Protein AF-A0A0L0UK68-F1 (afdb_monomer_lite)

Secondary structure (DSSP, 8-state):
-EEEEES-HHHHHHHTTSS---SHHHHHHHHHHHHHHTTSS-EEEEE--GGGSHHHHHHHHHHHHTPPPPTT-HHHHHHHHHHHHHHHHS----PPPPP----------------

pLDDT: mean 74.78, std 23.04, range [29.62, 95.94]

Sequence (115 aa):
MLKVRGDSNLAISQINGEFDAKDPKMAAYHNAVLKISARFEGLEFHHVARDSNQAADILARVGAKHDPVPPNTFLERLLNHLWYGRTRAENTSPAPITPRTPNKLQESSGVRIPK

InterPro domains:
  IPR002156 Ribonuclease H domain [PF13456] (2-61)
  IPR012337 Ribonuclease H-like superfamily [SSF53098] (3-67)
  IPR036397 Ribonuclease H superfamily [G3DSA:3.30.420.10] (1-69)

Radius of gyration: 30.17 Å; chains: 1; bounding box: 39×87×56 Å

Foldseek 3Di:
DEEAEDAPPVLQCCLVVVDPLPDPVSVVVSVVVVVVCVVDPDYHYDHDHPVVCVVVVVVVVCVVVVNDDDPPDVVVVVVCCVVVVVVVVVPDDDDDDDDDDDDDDDDDDDDDDDD

Structure (mmCIF, N/CA/C/O backbone):
data_AF-A0A0L0UK68-F1
#
_entry.id   AF-A0A0L0UK68-F1
#
loop_
_atom_site.group_PDB
_atom_site.id
_atom_site.type_symbol
_atom_site.label_atom_id
_atom_site.label_alt_id
_atom_site.label_comp_id
_atom_site.label_asym_id
_atom_site.label_entity_id
_atom_site.label_seq_id
_atom_site.pdbx_PDB_ins_code
_atom_site.Cartn_x
_atom_site.Cartn_y
_atom_site.Cartn_z
_atom_site.occupancy
_atom_site.B_iso_or_equiv
_atom_site.auth_seq_id
_atom_site.auth_comp_id
_atom_site.auth_asym_id
_atom_site.auth_atom_id
_atom_site.pdbx_PDB_model_num
ATOM 1 N N . MET A 1 1 ? -14.214 -2.375 -9.120 1.00 84.62 1 MET A N 1
ATOM 2 C CA . MET A 1 1 ? -13.294 -3.122 -8.231 1.00 84.62 1 MET A CA 1
ATOM 3 C C . MET A 1 1 ? -11.848 -2.875 -8.646 1.00 84.62 1 MET A C 1
ATOM 5 O O . MET A 1 1 ? -11.526 -3.075 -9.811 1.00 84.62 1 MET A O 1
ATOM 9 N N . LEU A 1 2 ? -10.998 -2.421 -7.725 1.00 93.31 2 LEU A N 1
ATOM 10 C CA . LEU A 1 2 ? -9.573 -2.136 -7.931 1.00 93.31 2 LEU A CA 1
ATOM 11 C C . LEU A 1 2 ? -8.725 -3.151 -7.140 1.00 93.31 2 LEU A C 1
ATOM 13 O O . LEU A 1 2 ? -9.106 -3.546 -6.042 1.00 93.31 2 LEU A O 1
ATOM 17 N N . LYS A 1 3 ? -7.582 -3.579 -7.690 1.00 94.00 3 LYS A N 1
ATOM 18 C CA . LYS A 1 3 ? -6.637 -4.493 -7.027 1.00 94.00 3 LYS A CA 1
ATOM 19 C C . LYS A 1 3 ? -5.303 -3.780 -6.810 1.00 94.00 3 LYS A C 1
ATOM 21 O O . LYS A 1 3 ? -4.646 -3.401 -7.777 1.00 94.00 3 LYS A O 1
ATOM 26 N N . VAL A 1 4 ? -4.911 -3.608 -5.553 1.00 93.31 4 VAL A N 1
ATOM 27 C CA . VAL A 1 4 ? -3.599 -3.100 -5.135 1.00 93.31 4 VAL A CA 1
ATOM 28 C C . VAL A 1 4 ? -2.657 -4.288 -4.975 1.00 93.31 4 VAL A C 1
ATOM 30 O O . VAL A 1 4 ? -3.026 -5.297 -4.379 1.00 93.31 4 VAL A O 1
ATOM 33 N N . ARG A 1 5 ? -1.438 -4.179 -5.508 1.00 94.88 5 ARG A N 1
ATOM 34 C CA . ARG A 1 5 ? -0.374 -5.178 -5.352 1.00 94.88 5 ARG A CA 1
ATOM 35 C C . ARG A 1 5 ? 0.828 -4.531 -4.675 1.00 94.88 5 ARG A C 1
ATOM 37 O O . ARG A 1 5 ? 1.167 -3.398 -5.007 1.00 94.88 5 ARG A O 1
ATOM 44 N N . GLY A 1 6 ? 1.462 -5.247 -3.755 1.00 95.38 6 GLY A N 1
ATOM 45 C CA . GLY A 1 6 ? 2.692 -4.805 -3.102 1.00 95.38 6 GLY A CA 1
ATOM 46 C C . GLY A 1 6 ? 3.447 -5.970 -2.473 1.00 95.38 6 GLY A C 1
ATOM 47 O O . GLY A 1 6 ? 2.851 -6.971 -2.090 1.00 95.38 6 GLY A O 1
ATOM 48 N N . ASP A 1 7 ? 4.765 -5.846 -2.372 1.00 95.94 7 ASP A N 1
ATOM 49 C CA . ASP A 1 7 ? 5.655 -6.899 -1.867 1.00 95.94 7 ASP A CA 1
ATOM 50 C C . ASP A 1 7 ? 5.961 -6.790 -0.362 1.00 95.94 7 ASP A C 1
ATOM 52 O O . ASP A 1 7 ? 6.483 -7.730 0.242 1.00 95.94 7 ASP A O 1
ATOM 56 N N . SER A 1 8 ? 5.582 -5.680 0.278 1.00 94.62 8 SER A N 1
ATOM 57 C CA . SER A 1 8 ? 5.675 -5.524 1.733 1.00 94.62 8 SER A CA 1
ATOM 58 C C . SER A 1 8 ? 4.555 -6.295 2.433 1.00 94.62 8 SER A C 1
ATOM 60 O O . SER A 1 8 ? 3.455 -5.775 2.634 1.00 94.62 8 SER A O 1
ATOM 62 N N . ASN A 1 9 ? 4.848 -7.541 2.818 1.00 94.50 9 ASN A N 1
ATOM 63 C CA . ASN A 1 9 ? 3.905 -8.429 3.504 1.00 94.50 9 ASN A CA 1
ATOM 64 C C . ASN A 1 9 ? 3.291 -7.769 4.752 1.00 94.50 9 ASN A C 1
ATOM 66 O O . ASN A 1 9 ? 2.080 -7.784 4.923 1.00 94.50 9 ASN A O 1
ATOM 70 N N . LEU A 1 10 ? 4.114 -7.096 5.571 1.00 93.69 10 LEU A N 1
ATOM 71 C CA . LEU A 1 10 ? 3.656 -6.377 6.766 1.00 93.69 10 LEU A CA 1
ATOM 72 C C . LEU A 1 10 ? 2.569 -5.339 6.446 1.00 93.69 10 LEU A C 1
ATOM 74 O O . LEU A 1 10 ? 1.571 -5.271 7.155 1.00 93.69 10 LEU A O 1
ATOM 78 N N . ALA A 1 11 ? 2.754 -4.544 5.388 1.00 92.75 11 ALA A N 1
ATOM 79 C CA . ALA A 1 11 ? 1.801 -3.500 5.024 1.00 92.75 11 ALA A CA 1
ATOM 80 C C . ALA A 1 11 ? 0.487 -4.085 4.482 1.00 92.75 11 ALA A C 1
ATOM 82 O O . ALA A 1 11 ? -0.581 -3.602 4.845 1.00 92.75 11 ALA A O 1
ATOM 83 N N . ILE A 1 12 ? 0.555 -5.133 3.651 1.00 94.75 12 ILE A N 1
ATOM 84 C CA . ILE A 1 12 ? -0.639 -5.799 3.110 1.00 94.75 12 ILE A CA 1
ATOM 85 C C . ILE A 1 12 ? -1.431 -6.480 4.234 1.00 94.75 12 ILE A C 1
ATOM 87 O O . ILE A 1 12 ? -2.610 -6.179 4.402 1.00 94.75 12 ILE A O 1
ATOM 91 N N . SER A 1 13 ? -0.783 -7.305 5.060 1.00 94.56 13 SER A N 1
ATOM 92 C CA . SER A 1 13 ? -1.427 -7.992 6.186 1.00 94.56 13 SER A CA 1
ATOM 93 C C . SER A 1 13 ? -2.003 -7.023 7.228 1.00 94.56 13 SER A C 1
ATOM 95 O O . SER A 1 13 ? -3.059 -7.295 7.793 1.00 94.56 13 SER A O 1
ATOM 97 N N . GLN A 1 14 ? -1.383 -5.857 7.454 1.00 94.56 14 GLN A N 1
ATOM 98 C CA . GLN A 1 14 ? -1.975 -4.815 8.305 1.00 94.56 14 GLN A CA 1
ATOM 99 C C . GLN A 1 14 ? -3.234 -4.183 7.694 1.00 94.56 14 GLN A C 1
ATOM 101 O O . GLN A 1 14 ? -4.185 -3.923 8.421 1.00 94.56 14 GLN A O 1
ATOM 106 N N . ILE A 1 15 ? -3.273 -3.955 6.377 1.00 92.62 15 ILE A N 1
ATOM 107 C CA . ILE A 1 15 ? -4.450 -3.388 5.692 1.00 92.62 15 ILE A CA 1
ATOM 108 C C . ILE A 1 15 ? -5.594 -4.412 5.575 1.00 92.62 15 ILE A C 1
ATOM 110 O O . ILE A 1 15 ? -6.762 -4.033 5.636 1.00 92.62 15 ILE A O 1
ATOM 114 N N . ASN A 1 16 ? -5.272 -5.702 5.464 1.00 92.75 16 ASN A N 1
ATOM 115 C CA . ASN A 1 16 ? -6.248 -6.795 5.486 1.00 92.75 16 ASN A CA 1
ATOM 116 C C . ASN A 1 16 ? -6.791 -7.107 6.898 1.00 92.75 16 ASN A C 1
ATOM 118 O O . ASN A 1 16 ? -7.727 -7.894 7.024 1.00 92.75 16 ASN A O 1
ATOM 122 N N . GLY A 1 17 ? -6.217 -6.524 7.959 1.00 92.06 17 GLY A N 1
ATOM 123 C CA . GLY A 1 17 ? -6.570 -6.838 9.350 1.00 92.06 17 GLY A CA 1
ATOM 124 C C . GLY A 1 17 ? -6.026 -8.181 9.859 1.00 92.06 17 GLY A C 1
ATOM 125 O O . GLY A 1 17 ? -6.441 -8.643 10.917 1.00 92.06 17 GLY A O 1
ATOM 126 N N . GLU A 1 18 ? -5.094 -8.802 9.132 1.00 94.12 18 GLU A N 1
ATOM 127 C CA . GLU A 1 18 ? -4.389 -10.024 9.544 1.00 94.12 18 GLU A CA 1
ATOM 128 C C . GLU A 1 18 ? -3.378 -9.732 10.669 1.00 94.12 18 GLU A C 1
ATOM 130 O O . GLU A 1 18 ? -3.188 -10.554 11.564 1.00 94.12 18 GLU A O 1
ATOM 135 N N . PHE A 1 19 ? -2.733 -8.556 10.630 1.00 94.38 19 PHE A N 1
ATOM 136 C CA . PHE A 1 19 ? -1.749 -8.095 11.617 1.00 94.38 19 PHE A CA 1
ATOM 137 C C . PHE A 1 19 ? -2.136 -6.739 12.226 1.00 94.38 19 PHE A C 1
ATOM 139 O O . PHE A 1 19 ? -2.595 -5.833 11.536 1.00 94.38 19 PHE A O 1
ATOM 146 N N . ASP A 1 20 ? -1.839 -6.549 13.511 1.00 92.00 20 ASP A N 1
ATOM 147 C CA . ASP A 1 20 ? -2.063 -5.276 14.201 1.00 92.00 20 ASP A CA 1
ATOM 148 C C . ASP A 1 20 ? -1.107 -4.157 13.730 1.00 92.00 20 ASP A C 1
ATOM 150 O O . ASP A 1 20 ? 0.119 -4.319 13.695 1.00 92.00 20 ASP A O 1
ATOM 154 N N . ALA A 1 21 ? -1.642 -2.954 13.515 1.00 91.88 21 ALA A N 1
ATOM 155 C CA . ALA A 1 21 ? -0.868 -1.720 13.349 1.00 91.88 21 ALA A CA 1
ATOM 156 C C . ALA A 1 21 ? -0.572 -1.046 14.710 1.00 91.88 21 ALA A C 1
ATOM 158 O O . ALA A 1 21 ? -1.049 0.052 14.980 1.00 91.88 21 ALA A O 1
ATOM 159 N N . LYS A 1 22 ? 0.190 -1.717 15.594 1.00 90.31 22 LYS A N 1
ATOM 160 C CA . LYS A 1 22 ? 0.401 -1.285 17.003 1.00 90.31 22 LYS A CA 1
ATOM 161 C C . LYS A 1 22 ? 1.169 0.027 17.174 1.00 90.31 22 LYS A C 1
ATOM 163 O O . LYS A 1 22 ? 0.992 0.709 18.179 1.00 90.31 22 LYS A O 1
ATOM 168 N N . ASP A 1 23 ? 2.042 0.360 16.229 1.00 94.31 23 ASP A N 1
ATOM 169 C CA . ASP A 1 23 ? 2.767 1.628 16.241 1.00 94.31 23 ASP A CA 1
ATOM 170 C C . ASP A 1 23 ? 1.826 2.795 15.849 1.00 94.31 23 ASP A C 1
ATOM 172 O O . ASP A 1 23 ? 1.122 2.682 14.841 1.00 94.31 23 ASP A O 1
ATOM 176 N N . PRO A 1 24 ? 1.814 3.935 16.574 1.00 94.81 24 PRO A N 1
ATOM 177 C CA 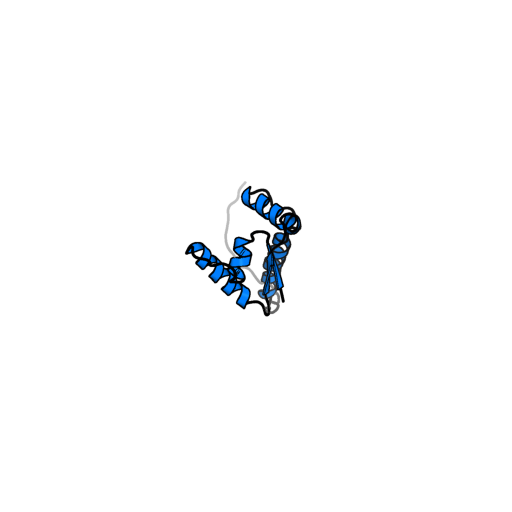. PRO A 1 24 ? 0.896 5.044 16.294 1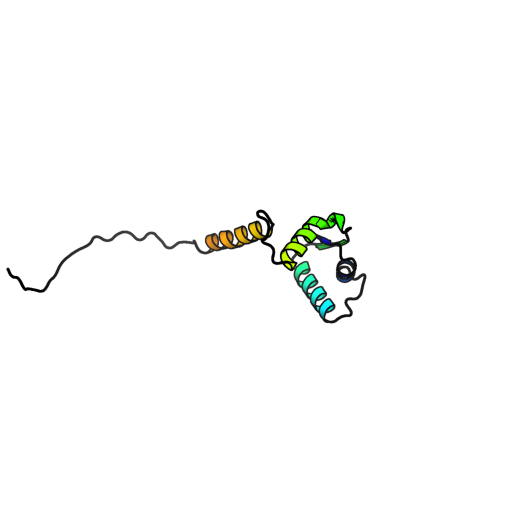.00 94.81 24 PRO A CA 1
ATOM 178 C C . PRO A 1 24 ? 1.008 5.640 14.882 1.00 94.81 24 PRO A C 1
ATOM 180 O O . PRO A 1 24 ? 0.012 6.112 14.329 1.00 94.81 24 PRO A O 1
ATOM 183 N N . LYS A 1 25 ? 2.200 5.615 14.271 1.00 94.62 25 LYS A N 1
ATOM 184 C CA . LYS A 1 25 ? 2.428 6.109 12.907 1.00 94.62 25 LYS A CA 1
ATOM 185 C C . LYS A 1 25 ? 1.902 5.103 11.878 1.00 94.62 25 LYS A C 1
ATOM 187 O O . LYS A 1 25 ? 1.259 5.509 10.911 1.00 94.62 25 LYS A O 1
ATOM 192 N N . MET A 1 26 ? 2.078 3.802 12.115 1.00 93.62 26 MET A N 1
ATOM 193 C CA . MET A 1 26 ? 1.457 2.743 11.308 1.00 93.62 26 MET A CA 1
ATOM 194 C C . MET A 1 26 ? -0.074 2.759 11.416 1.00 93.62 26 MET A C 1
ATOM 196 O O . MET A 1 26 ? -0.747 2.680 10.389 1.00 93.62 26 MET A O 1
ATOM 200 N N . ALA A 1 27 ? -0.637 2.968 12.610 1.00 94.25 27 ALA A N 1
ATOM 201 C CA . ALA A 1 27 ? -2.077 3.160 12.798 1.00 94.25 27 ALA A CA 1
ATOM 202 C C . ALA A 1 27 ? -2.604 4.385 12.023 1.00 94.25 27 ALA A C 1
ATOM 204 O O . ALA A 1 27 ? -3.669 4.327 11.402 1.00 94.25 27 ALA A O 1
ATOM 205 N N . ALA A 1 28 ? -1.850 5.491 12.001 1.00 95.69 28 ALA A N 1
ATOM 206 C CA . ALA A 1 28 ? -2.191 6.669 11.206 1.00 95.69 28 ALA A CA 1
ATOM 207 C C . ALA A 1 28 ? -2.171 6.383 9.691 1.00 95.69 28 ALA A C 1
ATOM 209 O O . ALA A 1 28 ? -3.096 6.798 8.988 1.00 95.69 28 ALA A O 1
ATOM 210 N N . TYR A 1 29 ? -1.179 5.638 9.186 1.00 94.44 29 TYR A N 1
ATOM 211 C CA . TYR A 1 29 ? -1.137 5.219 7.779 1.00 94.44 29 TYR A CA 1
ATOM 212 C C . TYR A 1 29 ? -2.273 4.256 7.416 1.00 94.44 29 TYR A C 1
ATOM 214 O O . TYR A 1 29 ? -2.936 4.471 6.404 1.00 94.44 29 TYR A O 1
ATOM 222 N N . HIS A 1 30 ? -2.563 3.259 8.255 1.00 93.12 30 HIS A N 1
ATOM 223 C CA . HIS A 1 30 ? -3.697 2.348 8.078 1.00 93.12 30 HIS A CA 1
ATOM 224 C C . HIS A 1 30 ? -5.023 3.121 7.956 1.00 93.12 30 HIS A C 1
ATOM 226 O O . HIS A 1 30 ? -5.755 2.983 6.975 1.00 93.12 30 HIS A O 1
ATOM 232 N N . ASN A 1 31 ? -5.277 4.049 8.882 1.00 93.94 31 ASN A N 1
ATOM 233 C CA . ASN A 1 31 ? -6.458 4.914 8.848 1.00 93.94 31 ASN A CA 1
ATOM 234 C C . ASN A 1 31 ? -6.496 5.861 7.631 1.00 93.94 31 ASN A C 1
ATOM 236 O O . ASN A 1 31 ? -7.581 6.237 7.183 1.00 93.94 31 ASN A O 1
ATOM 240 N N . ALA A 1 32 ? -5.346 6.257 7.077 1.00 95.38 32 ALA A N 1
ATOM 241 C CA . ALA A 1 32 ? -5.285 7.017 5.829 1.00 95.38 32 ALA A CA 1
ATOM 242 C C . ALA A 1 32 ? -5.642 6.146 4.610 1.00 95.38 32 ALA A C 1
ATOM 244 O O . ALA A 1 32 ? -6.404 6.596 3.753 1.00 95.38 32 ALA A O 1
ATOM 245 N N . VAL A 1 33 ? -5.171 4.894 4.563 1.00 92.81 33 VAL A N 1
ATOM 246 C CA . VAL A 1 33 ? -5.536 3.922 3.518 1.00 92.81 33 VAL A CA 1
ATOM 247 C C . VAL A 1 33 ? -7.038 3.630 3.547 1.00 92.81 33 VAL A C 1
ATOM 249 O O . VAL A 1 33 ? -7.672 3.703 2.497 1.00 92.81 33 VAL A O 1
ATOM 252 N N . LEU A 1 34 ? -7.644 3.417 4.721 1.00 91.50 34 LEU A N 1
ATOM 253 C CA . LEU A 1 34 ? -9.097 3.207 4.843 1.00 91.50 34 LEU A CA 1
ATOM 254 C C . LEU A 1 34 ? -9.931 4.410 4.353 1.00 91.50 34 LEU A C 1
ATOM 256 O O . LEU A 1 34 ? -10.960 4.246 3.699 1.00 91.50 34 LEU A O 1
ATOM 260 N N . LYS A 1 35 ? -9.468 5.645 4.591 1.00 94.81 35 LYS A N 1
ATOM 261 C CA . LYS A 1 35 ? -10.111 6.872 4.066 1.00 94.81 35 LYS A CA 1
ATOM 262 C C . LYS A 1 35 ? -9.973 7.042 2.546 1.00 94.81 35 LYS A C 1
ATOM 264 O O . LYS A 1 35 ? -10.686 7.855 1.950 1.00 94.81 35 LYS A O 1
ATOM 269 N N . ILE A 1 36 ? -9.046 6.316 1.923 1.00 92.75 36 ILE A N 1
ATOM 270 C CA . ILE A 1 36 ? -8.871 6.258 0.468 1.00 92.75 36 ILE A CA 1
ATOM 271 C C . ILE A 1 36 ? -9.670 5.083 -0.112 1.00 92.75 36 ILE A C 1
ATOM 273 O O . ILE A 1 36 ? -10.319 5.265 -1.140 1.00 92.75 36 ILE A O 1
ATOM 277 N N . SER A 1 37 ? -9.697 3.919 0.548 1.00 91.19 37 SER A N 1
ATOM 278 C CA . SER A 1 37 ? -10.443 2.740 0.087 1.00 91.19 37 SER A CA 1
ATOM 279 C C . SER A 1 37 ? -11.949 2.987 0.022 1.00 91.19 37 SER A C 1
ATOM 281 O O . SER A 1 37 ? -12.572 2.613 -0.967 1.00 91.19 37 SER A O 1
ATOM 283 N N . ALA A 1 38 ? -12.503 3.739 0.980 1.00 91.19 38 ALA A N 1
ATOM 284 C CA . ALA A 1 38 ? -13.904 4.171 1.003 1.00 91.19 38 ALA A CA 1
ATOM 285 C C . ALA A 1 38 ? -14.348 5.031 -0.207 1.00 91.19 38 ALA A C 1
ATOM 287 O O . ALA A 1 38 ? -15.522 5.375 -0.316 1.00 91.19 38 ALA A O 1
ATOM 288 N N . ARG A 1 39 ? -13.432 5.400 -1.116 1.00 93.00 39 ARG A N 1
ATOM 289 C CA . ARG A 1 39 ? -13.728 6.107 -2.377 1.00 93.00 39 ARG A CA 1
ATOM 290 C C . ARG A 1 39 ? -13.927 5.168 -3.573 1.00 93.00 39 ARG A C 1
ATOM 292 O O . ARG A 1 39 ? -14.191 5.647 -4.672 1.00 93.00 39 ARG A O 1
ATOM 299 N N . PHE A 1 40 ? -13.764 3.859 -3.382 1.00 92.81 40 PHE A N 1
ATOM 300 C CA . PHE A 1 40 ? -13.884 2.842 -4.423 1.00 92.81 40 PHE A CA 1
ATOM 301 C C . PHE A 1 40 ? -14.969 1.831 -4.042 1.00 92.81 40 PHE A C 1
ATOM 303 O O . PHE A 1 40 ? -14.988 1.330 -2.924 1.00 92.81 40 PHE A O 1
ATOM 310 N N . GLU A 1 41 ? -15.814 1.452 -5.002 1.00 90.75 41 GLU A N 1
ATOM 311 C CA . GLU A 1 41 ? -16.900 0.460 -4.836 1.00 90.75 41 GLU A CA 1
ATOM 312 C C . GLU A 1 41 ? -16.413 -0.949 -4.438 1.00 90.75 41 GLU A C 1
ATOM 314 O O . GLU A 1 41 ? -17.202 -1.819 -4.086 1.00 90.75 41 GLU A O 1
ATOM 319 N N . GLY A 1 42 ? -15.107 -1.195 -4.528 1.00 90.19 42 GLY A N 1
ATOM 320 C CA . GLY A 1 42 ? -14.455 -2.404 -4.044 1.00 90.19 42 GLY A CA 1
ATOM 321 C C . GLY A 1 42 ? -12.951 -2.306 -4.268 1.00 90.19 42 GLY A C 1
ATOM 322 O O . GLY A 1 42 ? -12.516 -1.971 -5.376 1.00 90.19 42 GLY A O 1
ATOM 323 N N . LEU A 1 43 ? -12.171 -2.589 -3.227 1.00 93.00 43 LEU A N 1
ATOM 324 C CA . LEU A 1 43 ? -10.713 -2.528 -3.224 1.00 93.00 43 LEU A CA 1
ATOM 325 C C . LEU A 1 43 ? -10.154 -3.789 -2.560 1.00 93.00 43 LEU A C 1
ATOM 327 O O . LEU A 1 43 ? -10.559 -4.126 -1.454 1.00 93.00 43 LEU A O 1
ATOM 331 N N . GLU A 1 44 ? -9.215 -4.457 -3.220 1.00 93.25 44 GLU A N 1
ATOM 332 C CA . GLU A 1 44 ? -8.509 -5.625 -2.683 1.00 93.25 44 GLU A CA 1
ATOM 333 C C . GLU A 1 44 ? -7.006 -5.339 -2.576 1.00 93.25 44 GLU A C 1
ATOM 335 O O . GLU A 1 44 ? -6.438 -4.722 -3.482 1.00 93.25 44 GLU A O 1
ATOM 340 N N . PHE A 1 45 ? -6.346 -5.848 -1.533 1.00 94.06 45 PHE A N 1
ATOM 341 C CA . PHE A 1 45 ? -4.896 -5.755 -1.352 1.00 94.06 45 PHE A CA 1
ATOM 342 C C . PHE A 1 45 ? -4.263 -7.147 -1.450 1.00 94.06 45 PHE A C 1
ATOM 344 O O . PHE A 1 45 ? -4.663 -8.077 -0.756 1.00 94.06 45 PHE A O 1
ATOM 351 N N . HIS A 1 46 ? -3.278 -7.288 -2.338 1.00 95.19 46 HIS A N 1
ATOM 352 C CA . HIS A 1 46 ? -2.617 -8.556 -2.649 1.00 95.19 46 HIS A CA 1
ATOM 353 C C . HIS A 1 46 ? -1.120 -8.461 -2.393 1.00 95.19 46 HIS A C 1
ATOM 355 O O . HIS A 1 46 ? -0.442 -7.600 -2.966 1.00 95.19 46 H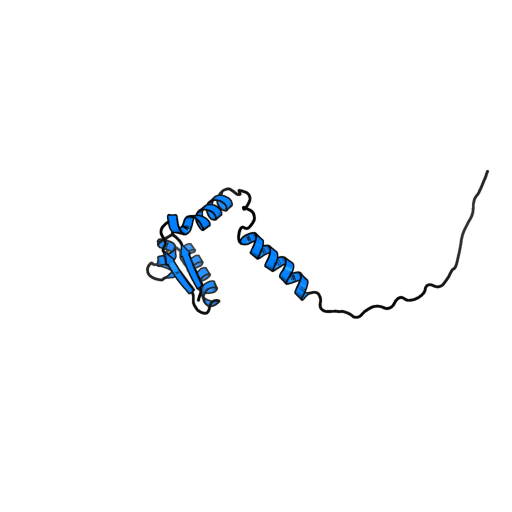IS A O 1
ATOM 361 N N . HIS A 1 47 ? -0.595 -9.390 -1.596 1.00 95.88 47 HIS A N 1
ATOM 362 C CA . HIS A 1 47 ? 0.845 -9.595 -1.505 1.00 95.88 47 HIS A CA 1
ATOM 363 C C . HIS A 1 47 ? 1.365 -10.222 -2.804 1.00 95.88 47 HIS A C 1
ATOM 365 O O . HIS A 1 47 ? 0.690 -11.047 -3.425 1.00 95.88 47 HIS A O 1
ATOM 371 N N . VAL A 1 48 ? 2.547 -9.800 -3.250 1.00 95.56 48 VAL A N 1
ATOM 372 C CA . VAL A 1 48 ? 3.229 -10.361 -4.424 1.00 95.56 48 VAL A CA 1
ATOM 373 C C . VAL A 1 48 ? 4.723 -10.521 -4.155 1.00 95.56 48 VAL A C 1
ATOM 375 O O . VAL A 1 48 ? 5.305 -9.790 -3.358 1.00 95.56 48 VAL A O 1
ATOM 378 N N . ALA A 1 49 ? 5.375 -11.454 -4.850 1.00 95.12 49 ALA A N 1
ATOM 379 C CA . ALA A 1 49 ? 6.832 -11.562 -4.812 1.00 95.12 49 ALA A CA 1
ATOM 380 C C . ALA A 1 49 ? 7.498 -10.279 -5.346 1.00 95.12 49 ALA A C 1
ATOM 382 O O . ALA A 1 49 ? 6.964 -9.627 -6.246 1.00 95.12 49 ALA A O 1
ATOM 383 N N . ARG A 1 50 ? 8.698 -9.955 -4.842 1.00 94.06 50 ARG A N 1
ATOM 384 C CA . ARG A 1 50 ? 9.492 -8.776 -5.245 1.00 94.06 50 ARG A CA 1
ATOM 385 C C . ARG A 1 50 ? 9.652 -8.674 -6.768 1.00 94.06 50 ARG A C 1
ATOM 387 O O . ARG A 1 50 ? 9.434 -7.613 -7.344 1.00 94.06 50 ARG A O 1
ATOM 394 N N . ASP A 1 51 ? 9.907 -9.799 -7.437 1.00 93.25 51 ASP A N 1
ATOM 395 C CA . ASP A 1 51 ? 10.038 -9.859 -8.899 1.00 93.25 51 ASP A CA 1
ATOM 396 C C . ASP A 1 51 ? 8.750 -9.521 -9.663 1.00 93.25 51 ASP A C 1
ATOM 398 O O . ASP A 1 51 ? 8.795 -9.031 -10.787 1.00 93.25 51 ASP A O 1
ATOM 402 N N . SER A 1 52 ? 7.587 -9.695 -9.033 1.00 92.75 52 SER A N 1
ATOM 403 C CA . SER A 1 52 ? 6.294 -9.253 -9.569 1.00 92.75 52 SER A CA 1
ATOM 404 C C . SER A 1 52 ? 5.980 -7.778 -9.274 1.00 92.75 52 SER A C 1
ATOM 406 O O . SER A 1 52 ? 4.962 -7.280 -9.751 1.00 92.75 52 SER A O 1
ATOM 408 N N . ASN A 1 53 ? 6.831 -7.070 -8.517 1.00 94.75 53 ASN A N 1
ATOM 409 C CA . ASN A 1 53 ? 6.689 -5.644 -8.196 1.00 94.75 53 ASN A CA 1
ATOM 410 C C . ASN A 1 53 ? 7.820 -4.758 -8.769 1.00 94.75 53 ASN A C 1
ATOM 412 O O . ASN A 1 53 ? 7.874 -3.559 -8.486 1.00 94.75 53 ASN A O 1
ATOM 416 N N . GLN A 1 54 ? 8.700 -5.308 -9.622 1.00 92.50 54 GLN A N 1
ATOM 417 C CA . GLN A 1 54 ? 9.897 -4.621 -10.143 1.00 92.50 54 GLN A CA 1
ATOM 418 C C . GLN A 1 54 ? 9.623 -3.226 -10.735 1.00 92.50 54 GLN A C 1
ATOM 420 O O . GLN A 1 54 ? 10.451 -2.329 -10.587 1.00 92.50 54 GLN A O 1
ATOM 425 N N . ALA A 1 55 ? 8.468 -3.009 -11.374 1.00 89.12 55 ALA A N 1
ATOM 426 C CA . ALA A 1 55 ? 8.094 -1.702 -11.918 1.00 89.12 55 ALA A CA 1
ATOM 427 C C . ALA A 1 55 ? 7.920 -0.631 -10.821 1.00 89.12 55 ALA A C 1
ATOM 429 O O . ALA A 1 55 ? 8.434 0.480 -10.960 1.00 89.12 55 ALA A O 1
ATOM 430 N N . ALA A 1 56 ? 7.256 -0.967 -9.709 1.00 91.12 56 ALA A N 1
ATOM 431 C CA . ALA A 1 56 ? 7.139 -0.074 -8.559 1.00 91.12 56 ALA A CA 1
ATOM 432 C C . ALA A 1 56 ? 8.501 0.133 -7.878 1.00 91.12 56 ALA A C 1
ATOM 434 O O . ALA A 1 56 ? 8.817 1.247 -7.470 1.00 91.12 56 ALA A O 1
ATOM 435 N N . ASP A 1 57 ? 9.344 -0.901 -7.831 1.00 91.06 57 ASP A N 1
ATOM 436 C CA . ASP A 1 57 ? 10.687 -0.826 -7.246 1.00 91.06 57 ASP A CA 1
ATOM 437 C C . ASP A 1 57 ? 11.649 0.064 -8.033 1.00 91.06 57 ASP A C 1
ATOM 439 O O . ASP A 1 57 ? 12.465 0.773 -7.443 1.00 91.06 57 ASP A O 1
ATOM 443 N N . ILE A 1 58 ? 11.569 0.042 -9.366 1.00 90.56 58 ILE A N 1
ATOM 444 C CA . ILE A 1 58 ? 12.314 0.964 -10.229 1.00 90.56 58 ILE A CA 1
ATOM 445 C C . ILE A 1 58 ? 11.904 2.403 -9.901 1.00 90.56 58 ILE A C 1
ATOM 447 O O . ILE A 1 58 ? 12.775 3.226 -9.625 1.00 90.56 58 ILE A O 1
ATOM 451 N N . LEU A 1 59 ? 10.599 2.686 -9.844 1.00 89.25 59 LEU A N 1
ATOM 452 C CA . LEU A 1 59 ? 10.079 4.019 -9.523 1.00 89.25 59 LEU A CA 1
ATOM 453 C C . LEU A 1 59 ? 10.437 4.465 -8.095 1.00 89.25 59 LEU A C 1
ATOM 455 O O . LEU A 1 59 ? 10.836 5.611 -7.898 1.00 89.25 59 LEU A O 1
ATOM 459 N N . ALA A 1 60 ? 10.371 3.564 -7.113 1.00 89.75 60 ALA A N 1
ATOM 460 C CA . ALA A 1 60 ? 10.768 3.839 -5.734 1.00 89.75 60 ALA A CA 1
ATOM 461 C C . ALA A 1 60 ? 12.270 4.152 -5.618 1.00 89.75 60 ALA A C 1
ATOM 463 O O . ALA A 1 60 ? 12.643 5.088 -4.914 1.00 89.75 60 ALA A O 1
ATOM 464 N N . ARG A 1 61 ? 13.136 3.427 -6.344 1.00 90.44 61 ARG A N 1
ATOM 465 C CA . ARG A 1 61 ? 14.582 3.714 -6.396 1.00 90.44 61 ARG A CA 1
ATOM 466 C C . ARG A 1 61 ? 14.891 5.042 -7.086 1.00 90.44 61 ARG A C 1
ATOM 468 O O . ARG A 1 61 ? 15.728 5.777 -6.576 1.00 90.44 61 ARG A O 1
ATOM 475 N N . VAL A 1 62 ? 14.216 5.355 -8.195 1.00 89.75 62 VAL A N 1
ATOM 476 C CA . VAL A 1 62 ? 14.346 6.648 -8.894 1.00 89.75 62 VAL A CA 1
ATOM 477 C C . VAL A 1 62 ? 13.962 7.795 -7.955 1.00 89.75 62 VAL A C 1
ATOM 479 O O . VAL A 1 62 ? 14.755 8.708 -7.739 1.00 89.75 62 VAL A O 1
ATOM 482 N N . GLY A 1 63 ? 12.797 7.698 -7.303 1.00 87.69 63 GLY A N 1
ATOM 483 C CA . GLY A 1 63 ? 12.333 8.696 -6.338 1.00 87.69 63 GLY A CA 1
ATOM 484 C C . GLY A 1 63 ? 13.262 8.859 -5.129 1.00 87.69 63 GLY A C 1
ATOM 485 O O . GLY A 1 63 ? 13.562 9.986 -4.748 1.00 87.69 63 GLY A O 1
ATOM 486 N N . ALA A 1 64 ? 13.769 7.758 -4.563 1.00 90.06 64 ALA A N 1
ATOM 487 C CA . ALA A 1 64 ? 14.682 7.783 -3.414 1.00 90.06 64 ALA A CA 1
ATOM 488 C C . ALA A 1 64 ? 16.083 8.335 -3.737 1.00 90.06 64 ALA A C 1
ATOM 490 O O . ALA A 1 64 ? 16.774 8.809 -2.838 1.00 90.06 64 ALA A O 1
ATOM 491 N N . LYS A 1 65 ? 16.510 8.276 -5.003 1.00 91.88 65 LYS A N 1
ATOM 492 C CA . LYS A 1 65 ? 17.755 8.892 -5.484 1.00 91.88 65 LYS A CA 1
ATOM 493 C C . LYS A 1 65 ? 17.590 10.340 -5.946 1.00 91.88 65 LYS A C 1
ATOM 495 O O . LYS A 1 65 ? 18.594 11.008 -6.166 1.00 91.88 65 LYS A O 1
ATOM 500 N N . HIS A 1 66 ? 16.351 10.806 -6.113 1.00 84.06 66 HIS A N 1
ATOM 501 C CA . HIS A 1 66 ? 16.018 12.015 -6.872 1.00 84.06 66 HIS A CA 1
ATOM 502 C C . HIS A 1 66 ? 16.514 11.973 -8.336 1.00 84.06 66 HIS A C 1
ATOM 504 O O . HIS A 1 66 ? 16.758 13.015 -8.944 1.00 84.06 66 HIS A O 1
ATOM 510 N N . ASP A 1 67 ? 16.628 10.767 -8.911 1.00 83.44 67 ASP A N 1
ATOM 511 C CA . ASP A 1 67 ? 16.911 10.574 -10.337 1.00 83.44 67 ASP A CA 1
ATOM 512 C C . ASP A 1 67 ? 15.749 11.150 -11.184 1.00 83.44 67 ASP A C 1
ATOM 514 O O . ASP A 1 67 ? 14.590 11.133 -10.746 1.00 83.44 67 ASP A O 1
ATOM 518 N N . PRO A 1 68 ? 16.003 11.633 -12.417 1.00 77.00 68 PRO A N 1
ATOM 519 C CA . PRO A 1 68 ? 14.943 12.108 -13.301 1.00 77.00 68 PRO A CA 1
ATOM 520 C C . PRO A 1 68 ? 13.947 10.985 -13.631 1.00 77.00 68 PRO A C 1
ATOM 522 O O . PRO A 1 68 ? 14.326 9.890 -14.050 1.00 77.00 68 PRO A O 1
ATOM 525 N N . VAL A 1 69 ? 12.653 11.271 -13.464 1.00 77.88 69 VAL A N 1
ATOM 526 C CA . VAL A 1 69 ? 11.566 10.325 -13.760 1.00 77.88 69 VAL A CA 1
ATOM 527 C C . VAL A 1 69 ? 11.569 9.980 -15.260 1.00 77.88 69 VAL A C 1
ATOM 529 O O . VAL A 1 69 ? 11.498 10.901 -16.075 1.00 77.88 69 VAL A O 1
ATOM 532 N N . PRO A 1 70 ? 11.611 8.690 -15.655 1.00 73.50 70 PRO A N 1
ATOM 533 C CA . PRO A 1 70 ? 11.608 8.305 -17.066 1.00 73.50 70 PRO A CA 1
ATOM 534 C C . PRO A 1 70 ? 10.358 8.803 -17.819 1.00 73.50 70 PRO A C 1
ATOM 536 O O . PRO A 1 70 ? 9.253 8.726 -17.266 1.00 73.50 70 PRO A O 1
ATOM 539 N N . PRO A 1 71 ? 10.483 9.255 -19.081 1.00 69.31 71 PRO A N 1
ATOM 540 C CA . PRO A 1 71 ? 9.332 9.653 -19.891 1.00 69.31 71 PRO A CA 1
ATOM 541 C C . PRO A 1 71 ? 8.371 8.476 -20.110 1.00 69.31 71 PRO A C 1
ATOM 543 O O . PRO A 1 71 ? 8.785 7.317 -20.160 1.00 69.31 71 PRO A O 1
ATOM 546 N N . ASN A 1 72 ? 7.082 8.775 -20.265 1.00 68.06 72 ASN A N 1
ATOM 547 C CA . ASN A 1 72 ? 5.946 7.843 -20.257 1.00 68.06 72 ASN A CA 1
ATOM 548 C C . ASN A 1 72 ? 5.651 7.162 -18.902 1.00 68.06 72 ASN A C 1
ATOM 550 O O . ASN A 1 72 ? 4.748 6.324 -18.821 1.00 68.06 72 ASN A O 1
ATOM 554 N N . THR A 1 73 ? 6.333 7.533 -17.810 1.00 72.31 73 THR A N 1
ATOM 555 C CA . THR A 1 73 ? 5.898 7.150 -16.453 1.00 72.31 73 THR A CA 1
ATOM 556 C C . THR A 1 73 ? 4.481 7.676 -16.191 1.00 72.31 73 THR A C 1
ATOM 558 O O . THR A 1 73 ? 4.140 8.787 -16.587 1.00 72.31 73 THR A O 1
ATOM 561 N N . PHE A 1 74 ? 3.651 6.916 -15.464 1.00 66.88 74 PHE A N 1
ATOM 562 C CA . PHE A 1 74 ? 2.240 7.248 -15.183 1.00 66.88 74 PHE A CA 1
ATOM 563 C C . PHE A 1 74 ? 2.006 8.675 -14.638 1.00 66.88 74 PHE A C 1
ATOM 565 O O . PHE A 1 74 ? 0.961 9.268 -14.904 1.00 66.88 74 PHE A O 1
ATOM 572 N N . LEU A 1 75 ? 2.993 9.250 -13.941 1.00 63.38 75 LEU A N 1
ATOM 573 C CA . LEU A 1 75 ? 2.996 10.645 -13.492 1.00 63.38 75 LEU A CA 1
ATOM 574 C C . LEU A 1 75 ? 2.819 11.650 -14.642 1.00 63.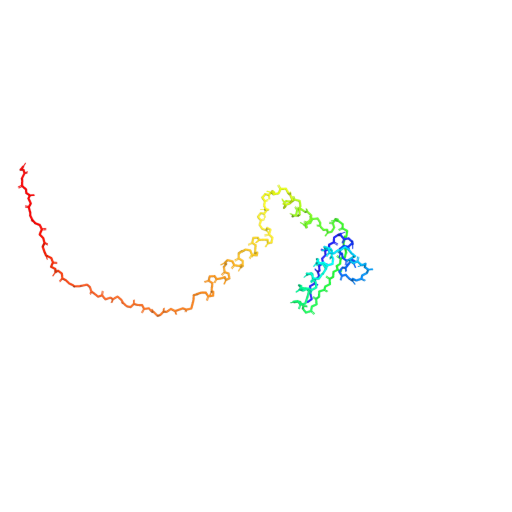38 75 LEU A C 1
ATOM 576 O O . LEU A 1 75 ? 2.061 12.599 -14.489 1.00 63.38 75 LEU A O 1
ATOM 580 N N . GLU A 1 76 ? 3.441 11.429 -15.802 1.00 63.50 76 GLU A N 1
ATOM 581 C CA . GLU A 1 76 ? 3.290 12.290 -16.982 1.00 63.50 76 GLU A CA 1
ATOM 582 C C . GLU A 1 76 ? 1.837 12.287 -17.479 1.00 63.50 76 GLU A C 1
ATOM 584 O O . GLU A 1 76 ? 1.237 13.337 -17.706 1.00 63.50 76 GLU A O 1
ATOM 589 N N . ARG A 1 77 ? 1.217 11.100 -17.549 1.00 62.94 77 ARG A N 1
ATOM 590 C CA . ARG A 1 77 ? -0.190 10.945 -17.943 1.00 62.94 77 ARG A CA 1
ATOM 591 C C . ARG A 1 77 ? -1.156 11.546 -16.914 1.00 62.94 77 ARG A C 1
ATOM 593 O O . ARG A 1 77 ? -2.171 12.115 -17.315 1.00 62.94 77 ARG A O 1
ATOM 600 N N . LEU A 1 78 ? -0.842 11.455 -15.619 1.00 65.69 78 LEU A N 1
ATOM 601 C CA . LEU A 1 78 ? -1.592 12.119 -14.545 1.00 65.69 78 LEU A CA 1
ATOM 602 C C . LEU A 1 78 ? -1.494 13.644 -14.641 1.00 65.69 78 LEU A C 1
ATOM 604 O O . LEU A 1 78 ? -2.526 14.313 -14.632 1.00 65.69 78 LEU A O 1
ATOM 608 N N . LEU A 1 79 ? -0.281 14.197 -14.761 1.00 66.00 79 LEU A N 1
ATOM 609 C CA . LEU A 1 79 ? -0.077 15.639 -14.902 1.00 66.0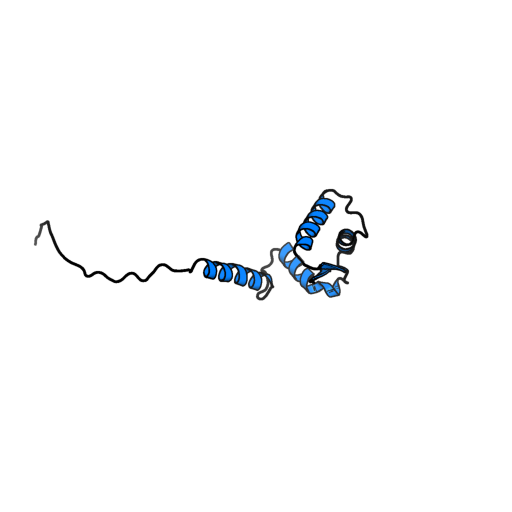0 79 LEU A CA 1
ATOM 610 C C . LEU A 1 79 ? -0.793 16.156 -16.151 1.00 66.00 79 LEU A C 1
ATOM 612 O O . LEU A 1 79 ? -1.563 17.107 -16.044 1.00 66.00 79 LEU A O 1
ATOM 616 N N . ASN A 1 80 ? -0.625 15.503 -17.303 1.00 65.31 80 ASN A N 1
ATOM 617 C CA . ASN A 1 80 ? -1.305 15.902 -18.534 1.00 65.31 80 ASN A CA 1
ATOM 618 C C . ASN A 1 80 ? -2.836 15.908 -18.360 1.00 65.31 80 ASN A C 1
ATOM 620 O O . ASN A 1 80 ? -3.478 16.887 -18.732 1.00 65.31 80 ASN A O 1
ATOM 624 N N . HIS A 1 81 ? -3.434 14.901 -17.711 1.00 62.28 81 HIS A N 1
ATOM 625 C CA . HIS A 1 81 ? -4.874 14.920 -17.414 1.00 62.28 81 HIS A CA 1
ATOM 626 C C . HIS A 1 81 ? -5.300 16.053 -16.467 1.00 62.28 81 HIS A C 1
ATOM 628 O O . HIS A 1 81 ? -6.370 16.627 -16.664 1.00 62.28 81 HIS A O 1
ATOM 634 N N . LEU A 1 82 ? -4.493 16.392 -15.458 1.00 67.75 82 LEU A N 1
ATOM 635 C CA . LEU A 1 82 ? -4.807 17.460 -14.503 1.00 67.75 82 LEU A CA 1
ATOM 636 C C . LEU A 1 82 ? -4.686 18.855 -15.137 1.00 67.75 82 LEU A C 1
ATOM 638 O O . LEU A 1 82 ? -5.585 19.682 -14.977 1.00 67.75 82 LEU A O 1
ATOM 642 N N . TRP A 1 83 ? -3.617 19.108 -15.897 1.00 52.91 83 TRP A N 1
ATOM 643 C CA . TRP A 1 83 ? -3.362 20.410 -16.519 1.00 52.91 83 TRP A CA 1
ATOM 644 C C . TRP A 1 83 ? -4.262 20.674 -17.742 1.00 52.91 83 TRP A C 1
ATOM 646 O O . TRP A 1 83 ? -4.816 21.767 -17.844 1.00 52.91 83 TRP A O 1
ATOM 656 N N . TYR A 1 84 ? -4.510 19.682 -18.613 1.00 54.69 84 TYR A N 1
ATOM 657 C CA . TYR A 1 84 ? -5.473 19.821 -19.725 1.00 54.69 84 TYR A CA 1
ATOM 658 C C . TYR A 1 84 ? -6.941 19.686 -19.288 1.00 54.69 84 TYR A C 1
ATOM 660 O O . TYR A 1 84 ? -7.833 20.214 -19.950 1.00 54.69 84 TYR A O 1
ATOM 668 N N . GLY A 1 85 ? -7.223 18.993 -18.180 1.00 54.00 85 GLY A N 1
ATOM 669 C CA . GLY A 1 85 ? -8.577 18.902 -17.629 1.00 54.00 85 GLY A CA 1
ATOM 670 C C . GLY A 1 85 ? -9.072 20.243 -17.085 1.00 54.00 85 GLY A C 1
ATOM 671 O O . GLY A 1 85 ? -10.221 20.619 -17.315 1.00 54.00 85 GLY A O 1
ATOM 672 N N . ARG A 1 86 ? -8.190 20.996 -16.414 1.00 48.12 86 ARG A N 1
ATOM 673 C CA . ARG A 1 86 ? -8.529 22.283 -15.791 1.00 48.12 86 ARG A CA 1
ATOM 674 C C . ARG A 1 86 ? -8.882 23.372 -16.809 1.00 48.12 86 ARG A C 1
ATOM 676 O O . ARG A 1 86 ? -9.907 24.032 -16.662 1.00 48.12 86 ARG A O 1
ATOM 683 N N . THR A 1 87 ? -8.095 23.515 -17.875 1.00 51.00 87 THR A N 1
ATOM 684 C CA . THR A 1 87 ? -8.288 24.560 -18.904 1.00 51.00 87 THR A CA 1
ATOM 685 C C . THR A 1 87 ? -9.565 24.390 -19.738 1.00 51.00 87 THR A C 1
ATOM 687 O O . THR A 1 87 ? -10.004 25.334 -20.398 1.00 51.00 87 THR A O 1
ATOM 690 N N . ARG A 1 88 ? -10.210 23.215 -19.687 1.00 46.88 88 ARG A N 1
ATOM 691 C CA . ARG A 1 88 ? -11.521 22.972 -20.308 1.00 46.88 88 ARG A CA 1
ATOM 692 C C . ARG A 1 88 ? -12.705 23.433 -19.444 1.00 46.88 88 ARG A C 1
ATOM 694 O O . ARG A 1 88 ? -13.768 23.689 -19.999 1.00 46.88 88 ARG A O 1
ATOM 701 N N . ALA A 1 89 ? -12.544 23.553 -18.125 1.00 50.78 89 ALA A N 1
ATOM 702 C CA . ALA A 1 89 ? -13.628 23.951 -17.220 1.00 50.78 89 ALA A CA 1
ATOM 703 C C . ALA A 1 89 ? -13.868 25.473 -17.194 1.00 50.78 89 ALA A C 1
ATOM 705 O O . ALA A 1 89 ? -15.001 25.918 -17.042 1.00 50.78 89 ALA A O 1
ATOM 706 N N . GLU A 1 90 ? -12.812 26.270 -17.370 1.00 51.72 90 GLU A N 1
ATOM 707 C CA . GLU A 1 90 ? -12.863 27.737 -17.247 1.00 51.72 90 GLU A CA 1
ATOM 708 C C . GLU A 1 90 ? -13.375 28.434 -18.536 1.00 51.72 90 GLU A C 1
ATOM 710 O O . GLU A 1 90 ? -13.759 29.600 -18.506 1.00 51.72 90 GLU A O 1
ATOM 715 N N . ASN A 1 91 ? -13.472 27.715 -19.663 1.00 47.59 91 ASN A N 1
ATOM 716 C CA . ASN A 1 91 ? -13.871 28.251 -20.974 1.00 47.59 91 ASN A CA 1
ATOM 717 C C . ASN A 1 91 ? -15.379 28.109 -21.281 1.00 47.59 91 ASN A C 1
ATOM 719 O O . ASN A 1 91 ? -15.766 27.498 -22.278 1.00 47.59 91 ASN A O 1
ATOM 723 N N . THR A 1 92 ? -16.243 28.710 -20.455 1.00 50.25 92 THR A N 1
ATOM 724 C CA . THR A 1 92 ? -17.682 28.873 -20.768 1.00 50.25 92 THR A CA 1
ATOM 725 C C . THR A 1 92 ? -18.058 30.352 -20.903 1.00 50.25 92 THR A C 1
ATOM 727 O O . THR A 1 92 ? -18.571 30.946 -19.967 1.00 50.25 92 THR A O 1
ATOM 730 N N . SER A 1 93 ? -17.794 30.904 -22.097 1.00 50.66 93 SER A N 1
ATOM 731 C CA . SER A 1 93 ? -18.369 32.116 -22.727 1.00 50.66 93 SER A CA 1
ATOM 732 C C . SER A 1 93 ? -18.610 33.385 -21.881 1.00 50.66 93 SER A C 1
ATOM 734 O O . SER A 1 93 ? -19.446 33.415 -20.978 1.00 50.66 93 SER A O 1
ATOM 736 N N . PRO A 1 94 ? -18.066 34.521 -22.347 1.00 43.53 94 PRO A N 1
ATOM 737 C CA . PRO A 1 94 ? -18.952 35.639 -22.692 1.00 43.53 94 PRO A CA 1
ATOM 738 C C . PRO A 1 94 ? -18.991 35.940 -24.203 1.00 43.53 94 PRO A C 1
ATOM 740 O O . PRO A 1 94 ? -18.139 35.511 -24.979 1.00 43.53 94 PRO A O 1
ATOM 743 N N . ALA A 1 95 ? -20.028 36.674 -24.618 1.00 44.22 95 ALA A N 1
ATOM 744 C CA . ALA A 1 95 ? -20.414 36.870 -26.018 1.00 44.22 95 ALA A CA 1
ATOM 745 C C . ALA A 1 95 ? -19.425 37.720 -26.862 1.00 44.22 95 ALA A C 1
ATOM 747 O O . ALA A 1 95 ? -18.651 38.501 -26.303 1.00 44.22 95 ALA A O 1
ATOM 748 N N . PRO A 1 96 ? -19.471 37.6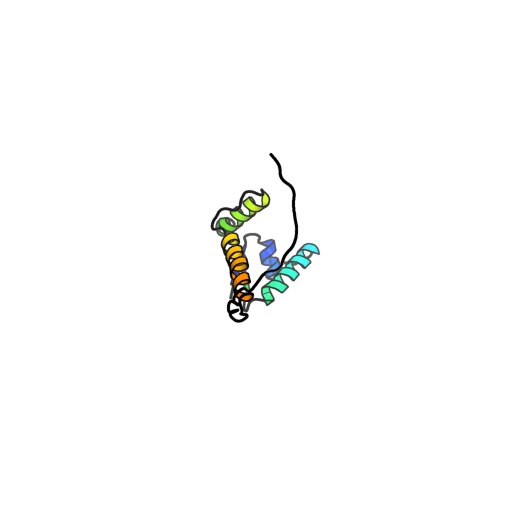29 -28.212 1.00 39.00 96 PRO A N 1
ATOM 749 C CA . PRO A 1 96 ? -18.557 38.360 -29.091 1.00 39.00 96 PRO A CA 1
ATOM 750 C C . PRO A 1 96 ? -18.741 39.880 -29.005 1.00 39.00 96 PRO A C 1
ATOM 752 O O . PRO A 1 96 ? -19.847 40.393 -29.177 1.00 39.00 96 PRO A O 1
ATOM 755 N N . ILE A 1 97 ? -17.643 40.611 -28.803 1.00 44.53 97 ILE A N 1
ATOM 756 C CA . ILE A 1 97 ? -17.638 42.078 -28.772 1.00 44.53 97 ILE A CA 1
ATOM 757 C C . ILE A 1 97 ? -17.443 42.606 -30.199 1.00 44.53 97 ILE A C 1
ATOM 759 O O . ILE A 1 97 ? -16.395 42.389 -30.808 1.00 44.53 97 ILE A O 1
ATOM 763 N N . THR A 1 98 ? -18.433 43.316 -30.742 1.00 44.94 98 THR A N 1
ATOM 764 C CA . THR A 1 98 ? -18.341 43.940 -32.071 1.00 44.94 98 THR A CA 1
ATOM 765 C C . THR A 1 98 ? -17.380 45.141 -32.078 1.00 44.94 98 THR A C 1
ATOM 767 O O . THR A 1 98 ? -17.402 45.943 -31.138 1.00 44.94 98 THR A O 1
ATOM 770 N N . PRO A 1 99 ? -16.563 45.336 -33.136 1.00 32.72 99 PRO A N 1
ATOM 771 C CA . PRO A 1 99 ? -15.691 46.506 -33.246 1.00 32.72 99 PRO A CA 1
ATOM 772 C C . PRO A 1 99 ? -16.491 47.813 -33.343 1.00 32.72 99 PRO A C 1
ATOM 774 O O . PRO A 1 99 ? -17.503 47.872 -34.042 1.00 32.72 99 PRO A O 1
ATOM 777 N N . ARG A 1 100 ? -16.010 48.885 -32.698 1.00 32.03 100 ARG A N 1
ATOM 778 C CA . ARG A 1 100 ? -16.523 50.254 -32.892 1.00 32.03 100 ARG A CA 1
ATOM 779 C C . ARG A 1 100 ? -15.481 51.144 -33.572 1.00 32.03 100 ARG A C 1
ATOM 781 O O . ARG A 1 100 ? -14.303 51.113 -33.231 1.00 32.03 100 ARG A O 1
ATOM 788 N N . THR A 1 101 ? -15.949 51.914 -34.550 1.00 34.12 101 THR A N 1
ATOM 789 C CA . THR A 1 101 ? -15.161 52.738 -35.480 1.00 34.12 101 THR A CA 1
ATOM 790 C C . THR A 1 101 ? -14.525 53.962 -34.795 1.00 34.12 101 THR A C 1
ATOM 792 O O . THR A 1 101 ? -15.190 54.585 -33.965 1.00 34.12 101 THR A O 1
ATOM 795 N N . PRO A 1 102 ? -13.279 54.357 -35.132 1.00 39.09 102 PRO A N 1
ATOM 796 C CA . PRO A 1 102 ? -12.601 55.493 -34.497 1.00 39.09 102 PRO A CA 1
ATOM 797 C C . PRO A 1 102 ? -13.003 56.868 -35.070 1.00 39.09 102 PRO A C 1
ATOM 799 O O . PRO A 1 102 ? -13.163 57.025 -36.277 1.00 39.09 102 PRO A O 1
ATOM 802 N N . ASN A 1 103 ? -13.089 57.879 -34.194 1.00 32.38 103 ASN A N 1
ATOM 803 C CA . ASN A 1 103 ? -13.197 59.324 -34.475 1.00 32.38 103 ASN A CA 1
ATOM 804 C C . ASN A 1 103 ? -12.834 60.116 -33.188 1.00 32.38 103 ASN A C 1
ATOM 806 O O . ASN A 1 103 ? -13.110 59.605 -32.107 1.00 32.38 103 ASN A O 1
ATOM 810 N N . LYS A 1 104 ? -12.321 61.362 -33.176 1.00 32.47 104 LYS A N 1
ATOM 811 C CA . LYS A 1 104 ? -11.466 62.121 -34.122 1.00 32.47 104 LYS A CA 1
ATOM 812 C C . LYS A 1 104 ? -10.945 63.413 -33.425 1.00 32.47 104 LYS A C 1
ATOM 814 O O . LYS A 1 104 ? -11.771 64.211 -33.021 1.00 32.47 104 LYS A O 1
ATOM 819 N N . LEU A 1 105 ? -9.615 63.614 -33.366 1.00 33.66 105 LEU A N 1
ATOM 820 C CA . LEU A 1 105 ? -8.830 64.875 -33.185 1.00 33.66 105 LEU A CA 1
ATOM 821 C C . LEU A 1 105 ? -9.236 65.984 -32.171 1.00 33.66 105 LEU A C 1
ATOM 823 O O . LEU A 1 105 ? -10.275 66.607 -32.338 1.00 33.66 105 LEU A O 1
ATOM 827 N N . GLN A 1 106 ? -8.279 66.372 -31.305 1.00 29.75 106 GLN A N 1
ATOM 828 C CA . GLN A 1 106 ? -7.677 67.729 -31.118 1.00 29.75 106 GLN A CA 1
ATOM 829 C C . GLN A 1 106 ? -6.446 67.576 -30.172 1.00 29.75 106 GLN A C 1
ATOM 831 O O . GLN A 1 106 ? -6.500 66.745 -29.271 1.00 29.75 106 GLN A O 1
ATOM 836 N N . GLU A 1 107 ? -5.219 68.040 -30.474 1.00 31.77 107 GLU A N 1
ATOM 837 C CA . GLU A 1 107 ? -4.641 69.417 -30.473 1.00 31.77 107 GLU A CA 1
ATOM 838 C C . GLU A 1 107 ? -4.544 70.076 -29.078 1.00 31.77 107 GLU A C 1
ATOM 840 O O . GLU A 1 107 ? -5.490 69.989 -28.307 1.00 31.77 107 GLU A O 1
ATOM 845 N N . SER A 1 108 ? -3.460 70.761 -28.661 1.00 36.25 108 SER A N 1
ATOM 846 C CA . SER A 1 108 ? -2.135 71.124 -29.255 1.00 36.25 108 SER A CA 1
ATOM 847 C C . SER A 1 108 ? -1.040 71.051 -28.140 1.00 36.25 108 SER A C 1
ATOM 849 O O . SER A 1 108 ? -1.356 70.531 -27.076 1.00 36.25 108 SER A O 1
ATOM 851 N N . SER A 1 109 ? 0.242 71.469 -28.186 1.00 38.12 109 SER A N 1
ATOM 852 C CA . SER A 1 109 ? 1.177 72.256 -29.046 1.00 38.12 109 SER A CA 1
ATOM 853 C C . SER A 1 109 ? 2.639 71.855 -28.638 1.00 38.12 109 SER A C 1
ATOM 855 O O . SER A 1 109 ? 2.782 71.000 -27.768 1.00 38.12 109 SER A O 1
ATOM 857 N N . GLY A 1 110 ? 3.798 72.326 -29.141 1.00 36.75 110 GLY A N 1
ATOM 858 C CA . GLY A 1 110 ? 4.200 73.320 -30.161 1.00 36.75 110 GLY A CA 1
ATOM 859 C C . GLY A 1 110 ? 5.127 74.425 -29.582 1.00 36.75 110 GLY A C 1
ATOM 860 O O . GLY A 1 110 ? 4.820 74.944 -28.520 1.00 36.75 110 GLY A O 1
ATOM 861 N N . VAL A 1 111 ? 6.254 74.883 -30.169 1.00 36.75 111 VAL A N 1
ATOM 862 C CA . VAL A 1 111 ? 7.057 74.507 -31.368 1.00 36.75 111 VAL A CA 1
ATOM 863 C C . VAL A 1 111 ? 8.510 75.058 -31.203 1.00 36.75 111 VAL A C 1
ATOM 865 O O . VAL A 1 111 ? 8.657 76.173 -30.701 1.00 36.75 111 VAL A O 1
ATOM 868 N N . ARG A 1 112 ? 9.588 74.379 -31.670 1.00 33.06 112 ARG A N 1
ATOM 869 C CA . ARG A 1 112 ? 10.907 75.024 -31.960 1.00 33.06 112 ARG A CA 1
ATOM 870 C C . ARG A 1 112 ? 11.776 74.290 -33.010 1.00 33.06 112 ARG A C 1
ATOM 872 O O . ARG A 1 112 ? 11.924 73.077 -32.962 1.00 33.06 112 ARG A O 1
ATOM 879 N N . ILE A 1 113 ? 12.373 75.084 -33.905 1.00 29.62 113 ILE A N 1
ATOM 880 C CA . ILE A 1 113 ? 13.351 74.829 -34.998 1.00 29.62 113 ILE A CA 1
ATOM 881 C C . ILE A 1 113 ? 14.303 76.065 -34.926 1.00 29.62 113 ILE A C 1
ATOM 883 O O . ILE A 1 113 ? 13.755 77.128 -34.600 1.00 29.62 113 ILE A O 1
ATOM 887 N N . PRO A 1 114 ? 15.657 76.025 -35.098 1.00 47.25 114 PRO A N 1
ATOM 888 C CA . PRO A 1 114 ? 16.358 75.715 -36.367 1.00 47.25 114 PRO A CA 1
ATOM 889 C C . PRO A 1 114 ? 17.800 75.133 -36.163 1.00 47.25 114 PRO A C 1
ATOM 891 O O . PRO A 1 114 ? 18.089 74.657 -35.069 1.00 47.25 114 PRO A O 1
ATOM 894 N N . LYS A 1 115 ? 18.748 75.116 -37.120 1.00 43.25 115 LYS A N 1
ATOM 895 C CA . LYS A 1 115 ? 18.763 75.509 -38.547 1.00 43.25 115 LYS A CA 1
ATOM 896 C C . LYS A 1 115 ? 19.658 74.557 -39.343 1.00 43.25 115 LYS A C 1
ATOM 898 O O . LYS A 1 115 ? 20.670 74.129 -38.752 1.00 43.25 115 LYS A O 1
#

Organism: NCBI:txid1165861